Protein AF-A0A960F8Q4-F1 (afdb_monomer_lite)

pLDDT: mean 89.97, std 9.08, range [56.44, 98.38]

Structure (mmCIF, N/CA/C/O backbone):
data_AF-A0A960F8Q4-F1
#
_entry.id   AF-A0A960F8Q4-F1
#
loop_
_atom_site.group_PDB
_atom_site.id
_atom_site.type_symbol
_atom_site.label_atom_id
_atom_site.label_alt_id
_atom_site.label_comp_id
_atom_site.label_asym_id
_atom_site.label_entity_id
_atom_site.label_seq_id
_atom_site.pdbx_PDB_ins_code
_atom_site.Cartn_x
_atom_site.Cartn_y
_atom_site.Cartn_z
_atom_site.occupancy
_atom_site.B_iso_or_equiv
_atom_site.auth_seq_id
_atom_site.auth_comp_id
_atom_site.auth_asym_id
_atom_site.auth_atom_id
_atom_site.pdbx_PDB_model_num
ATOM 1 N N . VAL A 1 1 ? 6.054 21.891 -4.902 1.00 77.19 1 VAL A N 1
ATOM 2 C CA . VAL A 1 1 ? 4.694 22.122 -4.349 1.00 77.19 1 VAL A CA 1
ATOM 3 C C . VAL A 1 1 ? 3.925 20.821 -4.091 1.00 77.19 1 VAL A C 1
ATOM 5 O O . VAL A 1 1 ? 3.228 20.770 -3.096 1.00 77.19 1 VAL A O 1
ATOM 8 N N . TYR A 1 2 ? 4.092 19.748 -4.881 1.00 89.56 2 TYR A N 1
ATOM 9 C CA . TYR A 1 2 ? 3.379 18.466 -4.687 1.00 89.56 2 TYR A CA 1
ATOM 10 C C . TYR A 1 2 ? 3.722 17.689 -3.395 1.00 89.56 2 TYR A C 1
ATOM 12 O O . TYR A 1 2 ? 2.830 17.169 -2.732 1.00 89.56 2 TYR A O 1
ATOM 20 N N . GLY A 1 3 ? 5.003 17.619 -3.011 1.00 90.00 3 GLY A N 1
ATOM 21 C CA . GLY A 1 3 ? 5.434 16.772 -1.886 1.00 90.00 3 GLY A CA 1
ATOM 22 C C . GLY A 1 3 ? 4.930 17.223 -0.510 1.00 90.00 3 GLY A C 1
ATOM 23 O O . GLY A 1 3 ? 4.553 16.390 0.307 1.00 90.00 3 GLY A O 1
ATOM 24 N N . ALA A 1 4 ? 4.863 18.535 -0.261 1.00 94.00 4 ALA A N 1
ATOM 25 C CA . ALA A 1 4 ? 4.429 19.088 1.026 1.00 94.00 4 ALA A CA 1
ATOM 26 C C . ALA A 1 4 ? 3.003 18.653 1.442 1.00 94.00 4 ALA A C 1
ATOM 28 O O . ALA A 1 4 ? 2.861 18.110 2.538 1.00 94.00 4 ALA A O 1
ATOM 29 N N . PRO A 1 5 ? 1.953 18.798 0.605 1.00 96.06 5 PRO A N 1
ATOM 30 C CA . PRO A 1 5 ? 0.621 18.313 0.958 1.00 96.06 5 PRO A CA 1
ATOM 31 C C . PRO A 1 5 ? 0.557 16.784 1.087 1.00 96.06 5 PRO A C 1
ATOM 33 O O . PRO A 1 5 ? -0.161 16.290 1.949 1.00 96.06 5 PRO A O 1
ATOM 36 N N . LYS A 1 6 ? 1.336 16.012 0.312 1.00 93.94 6 LYS A N 1
ATOM 37 C CA . LYS A 1 6 ? 1.404 14.547 0.482 1.00 93.94 6 LYS A CA 1
ATOM 38 C C . LYS A 1 6 ? 2.025 14.144 1.823 1.00 93.94 6 LYS A C 1
ATOM 40 O O . LYS A 1 6 ? 1.498 13.267 2.498 1.00 93.94 6 LYS A O 1
ATOM 45 N N . ALA A 1 7 ? 3.079 14.830 2.260 1.00 92.56 7 ALA A N 1
ATOM 46 C CA . ALA A 1 7 ? 3.651 14.624 3.589 1.00 92.56 7 ALA A CA 1
ATOM 47 C C . ALA A 1 7 ? 2.679 15.036 4.712 1.00 92.56 7 ALA A C 1
ATOM 49 O O . ALA A 1 7 ? 2.620 14.376 5.751 1.00 92.56 7 ALA A O 1
ATOM 50 N N . ALA A 1 8 ? 1.892 16.097 4.497 1.00 95.12 8 ALA A N 1
ATOM 51 C CA . ALA A 1 8 ? 0.858 16.522 5.437 1.00 95.12 8 ALA A CA 1
ATOM 52 C C . ALA A 1 8 ? -0.243 15.463 5.604 1.00 95.12 8 ALA A C 1
ATOM 54 O O . ALA A 1 8 ? -0.659 15.224 6.735 1.00 95.12 8 ALA A O 1
ATOM 55 N N . LEU A 1 9 ? -0.650 14.778 4.525 1.00 96.12 9 LEU A N 1
ATOM 56 C CA . LEU A 1 9 ? -1.591 13.652 4.610 1.00 96.12 9 LEU A CA 1
ATOM 57 C C . LEU A 1 9 ? -1.064 12.551 5.534 1.00 96.12 9 LEU A C 1
ATOM 59 O O . LEU A 1 9 ? -1.783 12.140 6.435 1.00 96.12 9 LEU A O 1
ATOM 63 N N . ASN A 1 10 ? 0.208 12.158 5.409 1.00 94.38 10 ASN A N 1
ATOM 64 C CA . ASN A 1 10 ? 0.786 11.150 6.305 1.00 94.38 10 ASN A CA 1
ATOM 65 C C . ASN A 1 10 ? 0.736 11.587 7.776 1.00 94.38 10 ASN A C 1
ATOM 67 O O . ASN A 1 10 ? 0.492 10.778 8.669 1.00 94.38 10 ASN A O 1
ATOM 71 N N . ARG A 1 11 ? 0.966 12.875 8.059 1.00 93.75 11 ARG A N 1
ATOM 72 C CA . ARG A 1 11 ? 0.889 13.377 9.435 1.00 93.75 11 ARG A CA 1
ATOM 73 C C . ARG A 1 11 ? -0.548 13.410 9.953 1.00 93.75 11 ARG A C 1
ATOM 75 O O . ARG A 1 11 ? -0.766 13.037 11.103 1.00 93.75 11 ARG A O 1
ATOM 82 N N . LEU A 1 12 ? -1.488 13.834 9.110 1.00 96.88 12 LEU A N 1
ATOM 83 C CA . LEU A 1 12 ? -2.915 13.867 9.417 1.00 96.88 12 LEU A CA 1
ATOM 84 C C . LEU A 1 12 ? -3.448 12.465 9.726 1.00 96.88 12 LEU A C 1
ATOM 86 O O . LEU A 1 12 ? -4.138 12.300 10.721 1.00 96.88 12 LEU A O 1
ATOM 90 N N . THR A 1 13 ? -3.074 11.459 8.934 1.00 96.69 13 THR A N 1
ATOM 91 C CA . THR A 1 13 ? -3.466 10.059 9.145 1.00 96.69 13 THR A CA 1
ATOM 92 C C . THR A 1 13 ? -3.118 9.570 10.546 1.00 96.69 13 THR A C 1
ATOM 94 O O . THR A 1 13 ? -3.986 9.050 11.237 1.00 96.69 13 THR A O 1
ATOM 97 N N . VAL A 1 14 ? -1.871 9.759 10.991 1.00 94.62 14 VAL A N 1
ATOM 98 C CA . VAL A 1 14 ? -1.440 9.293 12.322 1.00 94.62 14 VAL A CA 1
ATOM 99 C C . VAL A 1 14 ? -2.167 10.048 13.439 1.00 94.62 14 VAL A C 1
ATOM 101 O O . VAL A 1 14 ? -2.512 9.452 14.455 1.00 94.62 14 VAL A O 1
ATOM 104 N N . ALA A 1 15 ? -2.413 11.350 13.260 1.00 96.19 15 ALA A N 1
ATOM 105 C CA . ALA A 1 15 ? -3.166 12.140 14.234 1.00 96.19 15 ALA A CA 1
ATOM 106 C C . ALA A 1 15 ? -4.621 11.655 14.345 1.00 96.19 15 ALA A C 1
ATOM 108 O O . ALA A 1 15 ? -5.076 11.357 15.443 1.00 96.19 15 ALA A O 1
ATOM 109 N N . ALA A 1 16 ? -5.305 11.488 13.212 1.00 97.19 16 ALA A N 1
ATOM 110 C CA . ALA A 1 16 ? -6.677 10.994 13.169 1.00 97.19 16 ALA A CA 1
ATOM 111 C C . ALA A 1 16 ? -6.795 9.566 13.730 1.00 97.19 16 ALA A C 1
ATOM 113 O O . ALA A 1 16 ? -7.701 9.290 14.506 1.00 97.19 16 ALA A O 1
ATOM 114 N N . ALA A 1 17 ? -5.848 8.675 13.415 1.00 95.56 17 ALA A N 1
ATOM 115 C CA . ALA A 1 17 ? -5.810 7.333 13.995 1.00 95.56 17 ALA A CA 1
ATOM 116 C C . ALA A 1 17 ? -5.732 7.366 15.529 1.00 95.56 17 ALA A C 1
ATOM 118 O O . ALA A 1 17 ? -6.438 6.615 16.193 1.00 95.56 17 ALA A O 1
ATOM 119 N N . SER A 1 18 ? -4.916 8.263 16.095 1.00 94.44 18 SER A N 1
ATOM 120 C CA . SER A 1 18 ? -4.820 8.431 17.548 1.00 94.44 18 SER A CA 1
ATOM 121 C C . SER A 1 18 ? -6.097 9.000 18.168 1.00 94.44 18 SER A C 1
ATOM 123 O O . SER A 1 18 ? -6.393 8.676 19.312 1.00 94.44 18 SER A O 1
ATOM 125 N N . GLU A 1 19 ? -6.835 9.855 17.458 1.00 97.00 19 GLU A N 1
ATOM 126 C CA . GLU A 1 19 ? -8.112 10.401 17.938 1.00 97.00 19 GLU A CA 1
ATOM 127 C C . GLU A 1 19 ? -9.247 9.374 17.882 1.00 97.00 19 GLU A C 1
ATOM 129 O O . GLU A 1 19 ? -10.199 9.490 18.647 1.00 97.00 19 GLU A O 1
ATOM 134 N N . CYS A 1 20 ? -9.147 8.375 17.001 1.00 94.88 20 CYS A N 1
ATOM 135 C CA . CYS A 1 20 ? -10.123 7.298 16.832 1.00 94.88 20 CYS A CA 1
ATOM 136 C C . CYS A 1 20 ? -9.819 6.033 17.656 1.00 94.88 20 CYS A C 1
ATOM 138 O O . CYS A 1 20 ? -10.577 5.063 17.583 1.00 94.88 20 CYS A O 1
ATOM 140 N N . GLU A 1 21 ? -8.732 6.022 18.432 1.00 91.81 21 GLU A N 1
ATOM 141 C CA . GLU A 1 21 ? -8.348 4.876 19.262 1.00 91.81 21 GLU A CA 1
ATOM 142 C C . GLU A 1 21 ? -9.502 4.458 20.196 1.00 91.81 21 GLU A C 1
ATOM 144 O O . GLU A 1 21 ? -10.220 5.299 20.746 1.00 91.81 21 GLU A O 1
ATOM 149 N N . GLY A 1 22 ? -9.755 3.147 20.274 1.00 88.56 22 GLY A N 1
ATOM 150 C CA . GLY A 1 22 ? -10.848 2.567 21.062 1.00 88.56 22 GLY A CA 1
ATOM 151 C C . GLY A 1 22 ? -12.271 2.809 20.530 1.00 88.56 22 GLY A C 1
ATOM 152 O O . GLY A 1 22 ? -13.229 2.342 21.144 1.00 88.56 22 GLY A O 1
ATOM 153 N N . GLN A 1 23 ? -12.449 3.509 19.402 1.00 93.00 23 GLN A N 1
ATOM 154 C CA . GLN A 1 23 ? -13.776 3.867 18.861 1.00 93.00 23 GLN A CA 1
ATOM 155 C C . GLN A 1 23 ? -14.239 2.970 17.704 1.00 93.00 23 GLN A C 1
ATOM 157 O O . GLN A 1 23 ? -15.288 3.218 17.110 1.00 93.00 23 GLN A O 1
ATOM 162 N N . GLY A 1 24 ? -13.466 1.936 17.362 1.00 89.06 24 GLY A N 1
ATOM 163 C CA . GLY A 1 24 ? -13.780 1.036 16.247 1.00 89.06 24 GLY A CA 1
ATOM 164 C C . GLY A 1 24 ? -13.622 1.677 14.863 1.00 89.06 24 GLY A C 1
ATOM 165 O O . GLY A 1 24 ? -14.165 1.161 13.889 1.00 89.06 24 GLY A O 1
ATOM 166 N N . VAL A 1 25 ? -12.895 2.797 14.765 1.00 93.50 25 VAL A N 1
ATOM 167 C CA . VAL A 1 25 ? -12.546 3.458 13.500 1.00 93.50 25 VAL A CA 1
ATOM 168 C C . VAL A 1 25 ? -11.036 3.383 13.306 1.00 93.50 25 VAL A C 1
ATOM 170 O O . VAL A 1 25 ? -10.272 3.816 14.166 1.00 93.50 25 VAL A O 1
ATOM 173 N N . VAL A 1 26 ? -10.607 2.867 12.155 1.00 95.06 26 VAL A N 1
ATOM 174 C CA . VAL A 1 26 ? -9.190 2.782 11.782 1.00 95.06 26 VAL A CA 1
ATOM 175 C C 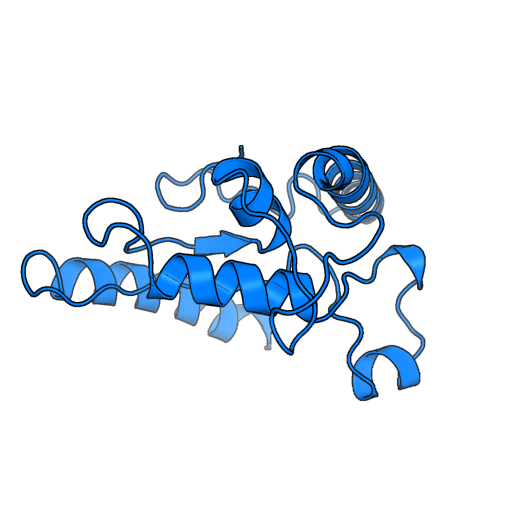. VAL A 1 26 ? -8.848 3.778 10.690 1.00 95.06 26 VAL A C 1
ATOM 177 O O . VAL A 1 26 ? -9.642 4.023 9.780 1.00 95.06 26 VAL A O 1
ATOM 180 N N . VAL A 1 27 ? -7.649 4.355 10.767 1.00 96.81 27 VAL A N 1
ATOM 181 C CA . VAL A 1 27 ? -7.189 5.357 9.800 1.00 96.81 27 VAL A CA 1
ATOM 182 C C . VAL A 1 27 ? -5.776 5.018 9.352 1.00 96.81 27 VAL A C 1
ATOM 184 O O . VAL A 1 27 ? -4.856 4.988 10.161 1.00 96.81 27 VAL A O 1
ATOM 187 N N . ASN A 1 28 ? -5.591 4.791 8.053 1.00 96.69 28 ASN A N 1
ATOM 188 C CA . ASN A 1 28 ? -4.308 4.430 7.451 1.00 96.69 28 ASN A CA 1
ATOM 189 C C . ASN A 1 28 ? -4.042 5.283 6.204 1.00 96.69 28 ASN A C 1
ATOM 191 O O . ASN A 1 28 ? -4.967 5.820 5.593 1.00 96.69 28 ASN A O 1
ATOM 195 N N . ALA A 1 29 ? -2.776 5.406 5.816 1.00 96.25 29 ALA A N 1
ATOM 196 C CA . ALA A 1 29 ? -2.357 5.953 4.536 1.00 96.25 29 ALA A CA 1
ATOM 197 C C . ALA A 1 29 ? -1.673 4.850 3.740 1.00 96.25 29 ALA A C 1
ATOM 199 O O . ALA A 1 29 ? -0.853 4.104 4.276 1.00 96.25 29 ALA A O 1
ATOM 200 N N . LEU A 1 30 ? -1.991 4.793 2.453 1.00 96.25 30 LEU A N 1
ATOM 201 C CA . LEU A 1 30 ? -1.415 3.843 1.521 1.00 96.25 30 LEU A CA 1
ATOM 202 C C . LEU A 1 30 ? -0.819 4.604 0.341 1.00 96.25 30 LEU A C 1
ATOM 204 O O . LEU A 1 30 ? -1.490 5.429 -0.287 1.00 96.25 30 LEU A O 1
ATOM 208 N N . ALA A 1 31 ? 0.443 4.322 0.052 1.00 94.44 31 ALA A N 1
ATOM 209 C CA . ALA A 1 31 ? 1.119 4.735 -1.164 1.00 94.44 31 ALA A CA 1
ATOM 210 C C . ALA A 1 31 ? 1.459 3.490 -1.993 1.00 94.44 31 ALA A C 1
ATOM 212 O O . ALA A 1 31 ? 1.678 2.420 -1.423 1.00 94.44 31 ALA A O 1
ATOM 213 N N . PRO A 1 32 ? 1.516 3.599 -3.324 1.00 93.25 32 PRO A N 1
ATOM 214 C CA . PRO A 1 32 ? 2.034 2.501 -4.114 1.00 93.25 32 PRO A CA 1
ATOM 215 C C . PRO A 1 32 ? 3.544 2.365 -3.868 1.00 93.25 32 PRO A C 1
ATOM 217 O O . PRO A 1 32 ? 4.211 3.364 -3.568 1.00 93.25 32 PRO A O 1
ATOM 220 N N . GLN A 1 33 ? 4.076 1.145 -3.958 1.00 91.12 33 GLN A N 1
ATOM 221 C CA . GLN A 1 33 ? 5.518 0.934 -3.881 1.00 91.12 33 GLN A CA 1
ATOM 222 C C . GLN A 1 33 ? 6.169 1.592 -5.092 1.00 91.12 33 GLN A C 1
ATOM 224 O O . GLN A 1 33 ? 7.090 2.368 -4.927 1.00 91.12 33 GLN A O 1
ATOM 229 N N . ALA A 1 34 ? 5.662 1.359 -6.298 1.00 86.31 34 ALA A N 1
ATOM 230 C CA . ALA A 1 34 ? 6.136 2.046 -7.493 1.00 86.31 34 ALA A CA 1
ATOM 231 C C . ALA A 1 34 ? 4.987 2.705 -8.263 1.00 86.31 34 ALA A C 1
ATOM 233 O O . ALA A 1 34 ? 3.948 3.042 -7.703 1.00 86.31 34 ALA A O 1
ATOM 234 N N . ALA A 1 35 ? 5.184 3.006 -9.542 1.00 86.00 35 ALA A N 1
ATOM 235 C CA . ALA A 1 35 ? 4.126 3.604 -10.344 1.00 86.00 35 ALA A CA 1
ATOM 236 C C . ALA A 1 35 ? 2.984 2.595 -10.557 1.00 86.00 35 ALA A C 1
ATOM 238 O O . ALA A 1 35 ? 3.239 1.464 -10.946 1.00 86.00 35 ALA A O 1
ATOM 239 N N . ILE A 1 36 ? 1.723 2.994 -10.368 1.00 86.94 36 ILE A N 1
ATOM 240 C CA . ILE A 1 36 ? 0.584 2.158 -10.789 1.00 86.94 36 ILE A CA 1
ATOM 241 C C . ILE A 1 36 ? 0.365 2.335 -12.290 1.00 86.94 36 ILE A C 1
ATOM 243 O O . ILE A 1 36 ? 0.308 3.477 -12.759 1.00 86.94 36 ILE A O 1
ATOM 247 N N . ALA A 1 37 ? 0.183 1.237 -13.031 1.00 78.50 37 ALA A N 1
ATOM 248 C CA . ALA A 1 37 ? -0.067 1.231 -14.479 1.00 78.50 37 ALA A CA 1
ATOM 249 C C . ALA A 1 37 ? -1.459 1.777 -14.860 1.00 78.50 37 ALA A C 1
ATOM 251 O O . ALA A 1 37 ? -2.286 1.104 -15.467 1.00 78.50 37 ALA A O 1
ATOM 252 N N . THR A 1 38 ? -1.751 3.023 -14.491 1.00 78.75 38 THR A N 1
ATOM 253 C CA . THR A 1 38 ? -2.968 3.718 -14.921 1.00 78.75 38 THR A CA 1
ATOM 254 C C . THR A 1 38 ? -2.824 4.187 -16.373 1.00 78.75 38 THR A C 1
ATOM 256 O O . THR A 1 38 ? -1.719 4.578 -16.760 1.00 78.75 38 THR A O 1
ATOM 259 N N . PRO A 1 39 ? -3.914 4.246 -17.168 1.00 79.62 39 PRO A N 1
ATOM 260 C CA . PRO A 1 39 ? -3.839 4.664 -18.570 1.00 79.62 39 PRO A CA 1
ATOM 261 C C . PRO A 1 39 ? -3.111 5.999 -18.774 1.00 79.62 39 PRO A C 1
ATOM 263 O O . PRO A 1 39 ? -2.252 6.101 -19.640 1.00 79.62 39 PRO A O 1
ATOM 266 N N . ALA A 1 40 ? -3.377 6.989 -17.915 1.00 79.69 40 ALA A N 1
ATOM 267 C CA . ALA A 1 40 ? -2.743 8.305 -17.992 1.00 79.69 40 ALA A CA 1
ATOM 268 C C . ALA A 1 40 ? -1.227 8.268 -17.724 1.00 79.69 40 ALA A C 1
ATOM 270 O O . ALA A 1 40 ? -0.476 9.037 -18.320 1.00 79.69 40 ALA A O 1
ATOM 271 N N . LEU A 1 41 ? -0.766 7.396 -16.821 1.00 77.50 41 LEU A N 1
ATOM 272 C CA . LEU A 1 41 ? 0.656 7.300 -16.487 1.00 77.50 41 LEU A CA 1
ATOM 273 C C . LEU A 1 41 ? 1.434 6.502 -17.537 1.00 77.50 41 LEU A C 1
ATOM 275 O O . LEU A 1 41 ? 2.573 6.847 -17.839 1.00 77.50 41 LEU A O 1
ATOM 279 N N . VAL A 1 42 ? 0.794 5.485 -18.117 1.00 78.06 42 VAL A N 1
ATOM 280 C CA . VAL A 1 42 ? 1.333 4.729 -19.253 1.00 78.06 42 VAL A CA 1
ATOM 281 C C . VAL A 1 42 ? 1.433 5.629 -20.489 1.00 78.06 42 VAL A C 1
ATOM 283 O O . VAL A 1 42 ? 2.488 5.690 -21.110 1.00 78.06 42 VAL A O 1
ATOM 286 N N . GLU A 1 43 ? 0.388 6.404 -20.801 1.00 80.38 43 GLU A N 1
ATOM 287 C CA . GLU A 1 43 ? 0.380 7.349 -21.931 1.00 80.38 43 GLU A CA 1
ATOM 288 C C . GLU A 1 43 ? 1.440 8.452 -21.785 1.00 80.38 43 GLU A C 1
ATOM 290 O O . GLU A 1 43 ? 2.024 8.889 -22.777 1.00 80.38 43 GLU A O 1
ATOM 295 N N . ALA A 1 44 ? 1.745 8.872 -20.552 1.00 79.94 44 ALA A N 1
ATOM 296 C CA . ALA A 1 44 ? 2.802 9.846 -20.296 1.00 79.94 44 ALA A CA 1
ATOM 297 C C . ALA A 1 44 ? 4.202 9.340 -20.699 1.00 79.94 44 ALA A C 1
ATOM 299 O O . ALA A 1 44 ? 5.062 10.159 -21.013 1.00 79.94 44 ALA A O 1
ATOM 300 N N . GLY A 1 45 ? 4.450 8.023 -20.705 1.00 75.06 45 GLY A N 1
ATOM 301 C CA . GLY A 1 45 ? 5.636 7.402 -21.313 1.00 75.06 45 GLY A CA 1
ATOM 302 C C . GLY A 1 45 ? 6.998 7.743 -20.688 1.00 75.06 45 GLY A C 1
ATOM 303 O O . GLY A 1 45 ? 8.032 7.482 -21.298 1.00 75.06 45 GLY A O 1
ATOM 304 N N . TRP A 1 46 ? 7.039 8.352 -19.498 1.00 77.56 46 TRP A N 1
ATOM 305 C CA . TRP A 1 46 ? 8.292 8.759 -18.831 1.00 77.56 46 TRP A CA 1
ATOM 306 C C . TRP A 1 46 ? 8.754 7.792 -17.732 1.00 77.56 46 TRP A C 1
ATOM 308 O O . TRP A 1 46 ? 9.730 8.075 -17.036 1.00 77.56 46 TRP A O 1
ATOM 318 N N . ILE A 1 47 ? 8.043 6.678 -17.543 1.00 77.12 47 ILE A N 1
ATOM 319 C CA . ILE A 1 47 ? 8.349 5.643 -16.553 1.00 77.12 47 ILE A CA 1
ATOM 320 C C . ILE A 1 47 ? 8.614 4.338 -17.298 1.00 77.12 47 ILE A C 1
ATOM 322 O O . ILE A 1 47 ? 7.869 3.984 -18.206 1.00 77.12 47 ILE A O 1
ATOM 326 N N . ASP A 1 48 ? 9.687 3.651 -16.915 1.00 79.25 48 ASP A N 1
ATOM 327 C CA . ASP A 1 48 ? 10.024 2.326 -17.431 1.00 79.25 48 ASP A CA 1
ATOM 328 C C . ASP A 1 48 ? 8.895 1.329 -17.116 1.00 79.25 48 ASP A C 1
ATOM 330 O O . ASP A 1 48 ? 8.416 1.278 -15.983 1.00 79.25 48 ASP A O 1
ATOM 334 N N . GLU A 1 49 ? 8.478 0.528 -18.100 1.00 75.50 49 GLU A N 1
ATOM 335 C CA . GLU A 1 49 ? 7.412 -0.472 -17.945 1.00 75.50 49 GLU A CA 1
ATOM 336 C C . GLU A 1 49 ? 7.677 -1.453 -16.790 1.00 75.50 49 GLU A C 1
ATOM 338 O O . GLU A 1 49 ? 6.755 -1.875 -16.094 1.00 75.50 49 GLU A O 1
ATOM 343 N N . THR A 1 50 ? 8.949 -1.759 -16.521 1.00 75.44 50 THR A N 1
ATOM 344 C CA . THR A 1 50 ? 9.376 -2.644 -15.425 1.00 75.44 50 THR A CA 1
ATOM 345 C C . THR A 1 50 ? 9.181 -2.037 -14.034 1.00 75.44 50 THR A C 1
ATOM 347 O O . THR A 1 50 ? 9.191 -2.757 -13.035 1.00 75.44 50 THR A O 1
ATOM 350 N N . MET A 1 51 ? 8.976 -0.720 -13.960 1.00 81.38 51 MET A N 1
ATOM 351 C CA . MET A 1 51 ? 8.745 0.027 -12.724 1.00 81.38 51 MET A CA 1
ATOM 352 C C . MET A 1 51 ? 7.262 0.198 -12.402 1.00 81.38 51 MET A C 1
ATOM 354 O O . MET A 1 51 ? 6.928 0.868 -11.421 1.00 81.38 51 MET A O 1
ATOM 358 N N . PHE A 1 52 ? 6.376 -0.392 -13.202 1.00 87.88 52 PHE A N 1
ATOM 359 C CA . PHE A 1 52 ? 4.962 -0.406 -12.890 1.00 87.88 52 PHE A CA 1
ATOM 360 C C . PHE A 1 52 ? 4.572 -1.611 -12.038 1.00 87.88 52 PHE A C 1
ATOM 362 O O . PHE A 1 52 ? 4.982 -2.743 -12.293 1.00 87.88 52 PHE A O 1
ATOM 369 N N . GLU A 1 53 ? 3.724 -1.361 -11.047 1.00 91.12 53 GLU A N 1
ATOM 370 C CA . GLU A 1 53 ? 2.905 -2.390 -10.419 1.00 91.12 53 GLU A CA 1
ATOM 371 C C . GLU A 1 53 ? 1.474 -2.355 -11.000 1.00 91.12 53 GLU A C 1
ATOM 373 O O . GLU A 1 53 ? 0.992 -1.290 -11.424 1.00 91.12 53 GLU A O 1
ATOM 378 N N . PRO A 1 54 ? 0.799 -3.514 -11.083 1.00 92.44 54 PRO A N 1
ATOM 379 C CA . PRO A 1 54 ? -0.572 -3.609 -11.563 1.00 92.44 54 PRO A CA 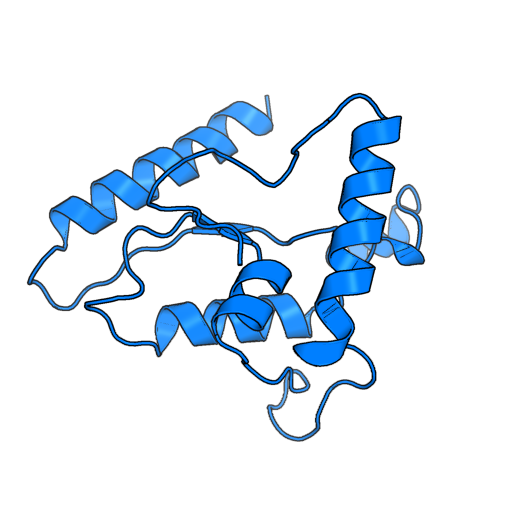1
ATOM 380 C C . PRO A 1 54 ? -1.531 -2.934 -10.570 1.00 92.44 54 PRO A C 1
ATOM 382 O O . PRO A 1 54 ? -1.211 -2.739 -9.400 1.00 92.44 54 PRO A O 1
ATOM 385 N N . LEU A 1 55 ? -2.723 -2.546 -11.022 1.00 93.56 55 LEU A N 1
ATOM 386 C CA . LEU A 1 55 ? -3.689 -1.836 -10.170 1.00 93.56 55 LEU A CA 1
ATOM 387 C C . LEU A 1 55 ? -4.173 -2.706 -8.995 1.00 93.56 55 LEU A C 1
ATOM 389 O O . LEU A 1 55 ? -4.473 -2.209 -7.909 1.00 93.56 55 LEU A O 1
ATOM 393 N N . GLU A 1 56 ? -4.198 -4.008 -9.224 1.00 96.38 56 GLU A N 1
ATOM 394 C CA . GLU A 1 56 ? -4.599 -5.078 -8.329 1.00 96.38 56 GLU A CA 1
ATOM 395 C C . GLU A 1 56 ? -3.794 -5.081 -7.022 1.00 96.38 56 GLU A C 1
ATOM 397 O O . GLU A 1 56 ? -4.371 -5.264 -5.952 1.00 96.38 56 GLU A O 1
ATOM 402 N N . THR A 1 57 ? -2.488 -4.781 -7.055 1.00 96.69 57 THR A N 1
ATOM 403 C CA . THR A 1 57 ? -1.671 -4.738 -5.825 1.00 96.69 57 THR A CA 1
ATOM 404 C C . THR A 1 57 ? -2.112 -3.614 -4.896 1.00 96.69 57 THR A C 1
ATOM 406 O O . THR A 1 57 ? -2.180 -3.789 -3.679 1.00 96.69 57 THR A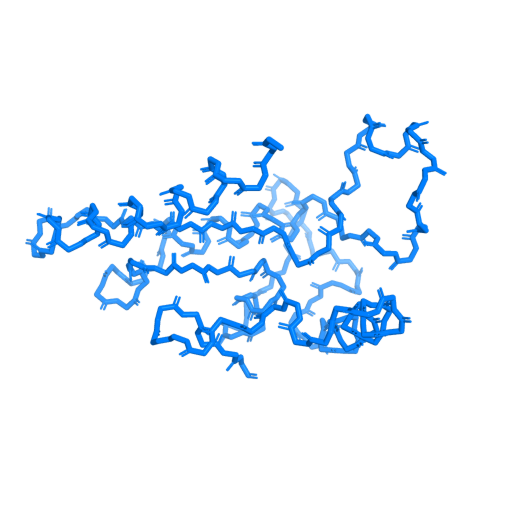 O 1
ATOM 409 N N . MET A 1 58 ? -2.457 -2.455 -5.461 1.00 96.56 58 MET A N 1
ATOM 410 C CA . MET A 1 58 ? -2.969 -1.323 -4.694 1.00 96.56 58 MET A CA 1
ATOM 411 C C . MET A 1 58 ? -4.369 -1.610 -4.146 1.00 96.56 58 MET A C 1
ATOM 413 O O . MET A 1 58 ? -4.655 -1.273 -2.996 1.00 96.56 58 MET A O 1
ATOM 417 N N . ALA A 1 59 ? -5.231 -2.241 -4.950 1.00 96.81 59 ALA A N 1
ATOM 418 C CA . ALA A 1 59 ? -6.575 -2.629 -4.532 1.00 96.81 59 ALA A CA 1
ATOM 419 C C . ALA A 1 59 ? -6.527 -3.613 -3.353 1.00 96.81 59 ALA A C 1
ATOM 421 O O . ALA A 1 59 ? -7.178 -3.389 -2.334 1.00 96.81 59 ALA A O 1
ATOM 422 N N . GLU A 1 60 ? -5.690 -4.643 -3.440 1.00 97.88 60 GLU A N 1
ATOM 423 C CA . GLU A 1 60 ? -5.557 -5.664 -2.401 1.00 97.88 60 GLU A CA 1
ATOM 424 C C . GLU A 1 60 ? -4.959 -5.120 -1.105 1.00 97.88 60 GLU A C 1
ATOM 426 O O . GLU A 1 60 ? -5.457 -5.412 -0.015 1.00 97.88 60 GLU A O 1
ATOM 431 N N . ALA A 1 61 ? -3.940 -4.262 -1.205 1.00 97.50 61 ALA A N 1
ATOM 432 C CA . ALA A 1 61 ? -3.384 -3.572 -0.048 1.00 97.50 61 ALA A CA 1
ATOM 433 C C . ALA A 1 61 ? -4.423 -2.655 0.625 1.00 97.50 61 ALA A C 1
ATOM 435 O O . ALA A 1 61 ? -4.499 -2.602 1.854 1.00 97.50 61 ALA A O 1
ATOM 436 N N . ALA A 1 62 ? -5.261 -1.965 -0.158 1.00 97.44 62 ALA A N 1
ATOM 437 C CA . ALA A 1 62 ? -6.339 -1.138 0.377 1.00 97.44 62 ALA A CA 1
ATOM 438 C C . ALA A 1 62 ? -7.401 -1.983 1.094 1.00 97.44 62 ALA A C 1
ATOM 440 O O . ALA A 1 62 ? -7.775 -1.658 2.221 1.00 97.44 62 ALA A O 1
ATOM 441 N N . VAL A 1 63 ? -7.837 -3.096 0.489 1.00 97.12 63 VAL A N 1
ATOM 442 C CA . VAL A 1 63 ? -8.774 -4.036 1.124 1.00 97.12 63 VAL A CA 1
ATOM 443 C C . VAL A 1 63 ? -8.191 -4.560 2.434 1.00 97.12 63 VAL A C 1
ATOM 445 O O . VAL A 1 63 ? -8.887 -4.545 3.444 1.00 97.12 63 VAL A O 1
ATOM 448 N N . ALA A 1 64 ? -6.908 -4.928 2.463 1.00 96.62 64 ALA A N 1
ATOM 449 C CA . ALA A 1 64 ? -6.245 -5.399 3.676 1.00 96.62 64 ALA A CA 1
ATOM 450 C C . ALA A 1 64 ? -6.326 -4.391 4.835 1.00 96.62 64 ALA A C 1
ATOM 452 O O . ALA A 1 64 ? -6.643 -4.776 5.958 1.00 96.62 64 ALA A O 1
ATOM 453 N N . LEU A 1 65 ? -6.095 -3.101 4.564 1.00 96.50 65 LEU A N 1
ATOM 454 C CA . LEU A 1 65 ? -6.212 -2.040 5.573 1.00 96.50 65 LEU A CA 1
ATOM 455 C C . LEU A 1 65 ? -7.661 -1.780 6.005 1.00 96.50 65 LEU A C 1
ATOM 457 O O . LEU A 1 65 ? -7.881 -1.316 7.120 1.00 96.50 65 LEU A O 1
ATOM 461 N N . CYS A 1 66 ? -8.639 -2.046 5.138 1.00 95.62 66 CYS A N 1
ATOM 462 C CA . CYS A 1 66 ? -10.058 -1.875 5.449 1.00 95.62 66 CYS A CA 1
ATOM 463 C C . CYS A 1 66 ? -10.669 -3.067 6.199 1.00 95.62 66 CYS A C 1
ATOM 465 O O . CYS A 1 66 ? -11.662 -2.884 6.899 1.00 95.62 66 CYS A O 1
ATOM 467 N N . THR A 1 67 ? -10.126 -4.277 6.031 1.00 94.56 67 THR A N 1
ATOM 468 C CA . THR A 1 67 ? -10.714 -5.516 6.574 1.00 94.56 67 THR A CA 1
ATOM 469 C C . THR A 1 67 ? -9.850 -6.217 7.618 1.00 94.56 67 THR A C 1
ATOM 471 O O . THR A 1 67 ? -10.270 -7.242 8.152 1.00 94.56 67 THR A O 1
ATOM 474 N N . GLY A 1 68 ? -8.622 -5.754 7.846 1.00 90.62 68 GLY A N 1
ATOM 475 C CA . GLY A 1 68 ? -7.726 -6.350 8.830 1.00 90.62 68 GLY A CA 1
ATOM 476 C C . GLY A 1 68 ? -8.125 -6.044 10.271 1.00 90.62 68 GLY A C 1
ATOM 477 O O . GLY A 1 68 ? -9.070 -5.299 10.531 1.00 90.62 68 GLY A O 1
ATOM 478 N N . ASP A 1 69 ? -7.389 -6.640 11.208 1.00 89.69 69 ASP A N 1
ATOM 479 C CA . ASP A 1 69 ? -7.614 -6.441 12.639 1.00 89.69 69 ASP A CA 1
ATOM 480 C C . ASP A 1 69 ? -7.456 -4.950 12.997 1.00 89.69 69 ASP A C 1
ATOM 482 O O . ASP A 1 69 ? -6.370 -4.390 12.786 1.00 89.69 69 ASP A O 1
ATOM 486 N N . PRO A 1 70 ? -8.512 -4.291 13.512 1.00 87.44 70 PRO A N 1
ATOM 487 C CA . PRO A 1 70 ? -8.472 -2.866 13.787 1.00 87.44 70 PRO A CA 1
ATOM 488 C C . PRO A 1 70 ? -7.511 -2.479 14.916 1.00 87.44 70 PRO A C 1
ATOM 490 O O . PRO A 1 70 ? -7.049 -1.336 14.937 1.00 87.44 70 PRO A O 1
ATOM 493 N N . ASP A 1 71 ? -7.158 -3.420 15.796 1.00 85.12 71 ASP A N 1
ATOM 494 C CA . ASP A 1 71 ? -6.190 -3.202 16.875 1.00 85.12 71 ASP A CA 1
ATOM 495 C C . ASP A 1 71 ? -4.736 -3.289 16.371 1.00 85.12 71 ASP A C 1
ATOM 497 O O . ASP A 1 71 ? -3.799 -2.878 17.059 1.00 85.12 71 ASP A O 1
ATOM 501 N N . VAL A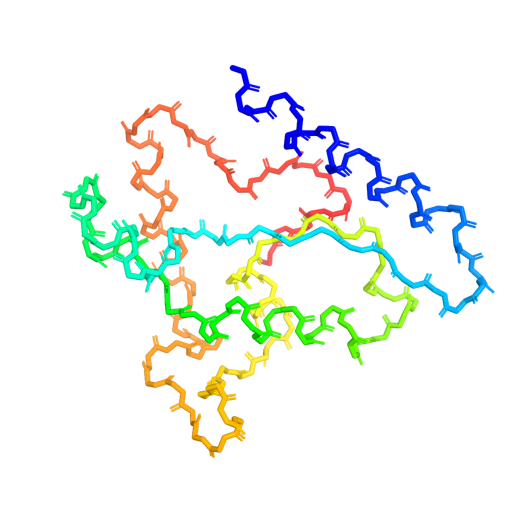 1 72 ? -4.532 -3.795 15.149 1.00 86.62 72 VAL A N 1
ATOM 502 C CA . VAL A 1 72 ? -3.208 -3.993 14.535 1.00 86.62 72 VAL A CA 1
ATOM 503 C C . VAL A 1 72 ? -2.978 -3.042 13.359 1.00 86.62 72 VAL A C 1
ATOM 505 O O . VAL A 1 72 ? -1.916 -2.420 13.255 1.00 86.62 72 VAL A O 1
ATOM 508 N N . LEU A 1 73 ? -3.955 -2.906 12.457 1.00 91.94 73 LEU A N 1
ATOM 509 C CA . LEU A 1 73 ? -3.847 -2.125 11.221 1.00 91.94 73 LEU A CA 1
ATOM 510 C C . LEU A 1 73 ? -4.536 -0.763 11.347 1.00 91.94 73 LEU A C 1
ATOM 512 O O . LEU A 1 73 ? -5.489 -0.451 10.635 1.00 91.94 73 LEU A O 1
ATOM 516 N N . THR A 1 74 ? -4.004 0.082 12.226 1.00 94.44 74 THR A N 1
ATOM 517 C CA . THR A 1 74 ? -4.403 1.489 12.352 1.00 94.44 74 THR A CA 1
ATOM 518 C C . THR A 1 74 ? -3.183 2.401 12.486 1.00 94.44 74 THR A C 1
ATOM 520 O O . THR A 1 74 ? -2.113 1.998 12.948 1.00 94.44 74 THR A O 1
ATOM 523 N N . GLY A 1 75 ? -3.308 3.644 12.023 1.00 94.00 75 GLY A N 1
ATOM 524 C CA . GLY A 1 75 ? -2.237 4.636 12.019 1.00 94.00 75 GLY A CA 1
ATOM 525 C C . GLY A 1 75 ? -1.067 4.299 11.097 1.00 94.00 75 GLY A C 1
ATOM 526 O O . GLY A 1 75 ? -0.011 4.910 11.244 1.00 94.00 75 GLY A O 1
ATOM 527 N N . ARG A 1 76 ? -1.211 3.342 10.171 1.00 93.69 76 ARG A N 1
ATOM 528 C CA . ARG A 1 76 ? -0.142 2.910 9.260 1.00 93.69 76 ARG A CA 1
ATOM 529 C C . ARG A 1 76 ? 0.103 3.951 8.173 1.00 93.69 76 ARG A C 1
ATOM 531 O O . ARG A 1 76 ? -0.839 4.522 7.628 1.00 93.69 76 ARG A O 1
ATOM 538 N N . ILE A 1 77 ? 1.369 4.134 7.808 1.00 94.69 77 ILE A N 1
ATOM 539 C CA . ILE A 1 77 ? 1.791 4.743 6.544 1.00 94.69 77 ILE A CA 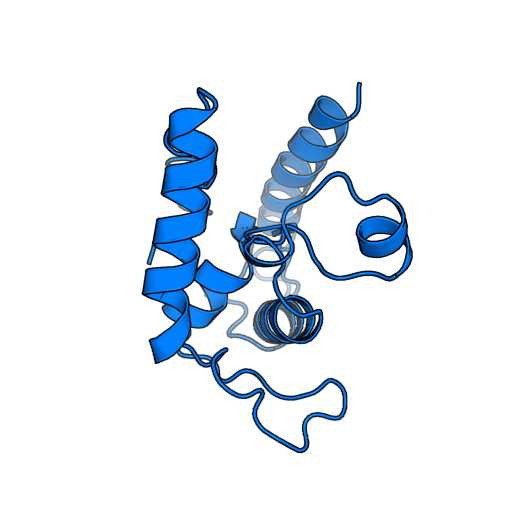1
ATOM 540 C C . ILE A 1 77 ? 2.474 3.627 5.757 1.00 94.69 77 ILE A C 1
ATOM 542 O O . ILE A 1 77 ? 3.657 3.353 5.969 1.00 94.69 77 ILE A O 1
ATOM 546 N N . ALA A 1 78 ? 1.688 2.942 4.932 1.00 94.31 78 ALA A N 1
ATOM 547 C CA . ALA A 1 78 ? 2.062 1.704 4.265 1.00 94.31 78 ALA A CA 1
ATOM 548 C C . ALA A 1 78 ? 2.400 1.921 2.785 1.00 94.31 78 ALA A C 1
ATOM 550 O O . ALA A 1 78 ? 1.866 2.826 2.134 1.00 94.31 78 ALA A O 1
ATOM 551 N N . PHE A 1 79 ? 3.240 1.032 2.257 1.00 95.19 79 PHE A N 1
ATOM 552 C CA . PHE A 1 79 ? 3.442 0.851 0.824 1.00 95.19 79 PHE A CA 1
ATOM 553 C C . PHE A 1 79 ? 2.774 -0.446 0.369 1.00 95.19 79 PHE A C 1
ATOM 555 O O . PHE A 1 79 ? 2.866 -1.450 1.074 1.00 95.19 79 PHE A O 1
ATOM 562 N N . SER A 1 80 ? 2.104 -0.423 -0.785 1.00 95.75 80 SER A N 1
ATOM 563 C CA . SER A 1 80 ? 1.289 -1.537 -1.299 1.00 95.75 80 SER A CA 1
ATOM 564 C C . SER A 1 80 ? 2.017 -2.882 -1.253 1.00 95.75 80 SER A C 1
ATOM 566 O O . SER A 1 80 ? 1.578 -3.791 -0.553 1.00 95.75 80 SER A O 1
ATOM 568 N N . LEU A 1 81 ? 3.156 -3.004 -1.940 1.00 95.88 81 LEU A N 1
ATOM 569 C CA . LEU A 1 81 ? 3.863 -4.281 -2.064 1.00 95.88 81 LEU A CA 1
ATOM 570 C C . LEU A 1 81 ? 4.467 -4.750 -0.738 1.00 95.88 81 LEU A C 1
ATOM 572 O O . LEU A 1 81 ? 4.365 -5.928 -0.409 1.00 95.88 81 LEU A O 1
ATOM 576 N N . GLN A 1 82 ? 5.051 -3.840 0.047 1.00 95.25 82 GLN A N 1
ATOM 577 C CA . GLN A 1 82 ? 5.576 -4.177 1.373 1.00 95.25 82 GLN A CA 1
ATOM 578 C C . GLN A 1 82 ? 4.468 -4.688 2.299 1.00 95.25 82 GLN A C 1
ATOM 580 O O . GLN A 1 82 ? 4.657 -5.702 2.961 1.00 95.25 82 GLN A O 1
ATOM 585 N N . LEU A 1 83 ? 3.293 -4.053 2.294 1.00 95.56 83 LEU A N 1
ATOM 586 C CA . LEU A 1 83 ? 2.157 -4.497 3.099 1.00 95.56 83 LEU A CA 1
ATOM 587 C C . LEU A 1 83 ? 1.656 -5.883 2.667 1.00 95.56 83 LEU A C 1
ATOM 589 O O . LEU A 1 83 ? 1.348 -6.718 3.511 1.00 95.56 83 LEU A O 1
ATOM 593 N N . LEU A 1 84 ? 1.589 -6.152 1.361 1.00 97.12 84 LEU A N 1
ATOM 594 C CA . LEU A 1 84 ? 1.187 -7.467 0.852 1.00 97.12 84 LEU A CA 1
ATOM 595 C C . LEU A 1 84 ? 2.172 -8.570 1.263 1.00 97.12 84 LEU A C 1
ATOM 597 O O . LEU A 1 84 ? 1.738 -9.665 1.620 1.00 97.12 84 LEU A O 1
ATOM 601 N N . VAL A 1 85 ? 3.477 -8.273 1.263 1.00 97.12 85 VAL A N 1
ATOM 602 C CA . VAL A 1 85 ? 4.515 -9.179 1.782 1.00 97.12 85 VAL A CA 1
ATOM 603 C C . VAL A 1 85 ? 4.353 -9.389 3.285 1.00 97.12 85 VAL A C 1
ATOM 605 O O . VAL A 1 85 ? 4.297 -10.534 3.723 1.00 97.12 85 VAL A O 1
ATOM 608 N N . GLU A 1 86 ? 4.229 -8.307 4.061 1.00 94.75 86 GLU A N 1
ATOM 609 C CA . GLU A 1 86 ? 4.059 -8.345 5.521 1.00 94.75 86 GLU A CA 1
ATOM 610 C C . GLU A 1 86 ? 2.885 -9.240 5.929 1.00 94.75 86 GLU A C 1
ATOM 612 O O . GLU A 1 86 ? 3.000 -10.067 6.832 1.00 94.75 86 GLU A O 1
ATOM 617 N N . LEU A 1 87 ? 1.755 -9.089 5.239 1.00 95.25 87 LEU A N 1
ATOM 618 C CA . LEU A 1 87 ? 0.522 -9.804 5.547 1.00 95.25 87 LEU A CA 1
ATOM 619 C C . LEU A 1 87 ? 0.442 -11.188 4.891 1.00 95.25 87 LEU A C 1
ATOM 621 O O . LEU A 1 87 ? -0.526 -11.910 5.129 1.00 95.25 87 LEU A O 1
ATOM 625 N N . GLY A 1 88 ? 1.400 -11.548 4.030 1.00 96.56 88 GLY A N 1
ATOM 626 C CA . GLY A 1 88 ? 1.313 -12.748 3.197 1.00 96.56 88 GLY A CA 1
ATOM 627 C C . GLY A 1 88 ? 0.031 -12.786 2.355 1.00 96.56 88 GLY A C 1
ATOM 628 O O . GLY A 1 88 ? -0.542 -13.858 2.152 1.00 96.56 88 GLY A O 1
ATOM 629 N N . ARG A 1 89 ? -0.460 -11.621 1.907 1.00 96.75 89 ARG A N 1
ATOM 630 C CA . ARG A 1 89 ? -1.778 -11.486 1.275 1.00 96.75 89 ARG A CA 1
ATOM 631 C C . ARG A 1 89 ? -1.714 -11.778 -0.232 1.00 96.75 89 ARG A C 1
ATOM 633 O O . ARG A 1 89 ? -1.006 -11.063 -0.937 1.00 96.75 89 ARG A O 1
ATOM 640 N N . PRO A 1 90 ? -2.472 -12.762 -0.749 1.00 98.00 90 PRO A N 1
ATOM 641 C CA . PRO A 1 90 ? -2.537 -13.026 -2.186 1.00 98.00 90 PRO A CA 1
ATOM 642 C C . PRO A 1 90 ? -3.098 -11.831 -2.960 1.00 98.00 90 PRO A C 1
ATOM 644 O O . PRO A 1 90 ? -3.918 -11.076 -2.439 1.00 98.00 90 PRO A O 1
ATOM 647 N N . VAL A 1 91 ? -2.673 -11.696 -4.215 1.00 98.38 91 VAL A N 1
ATOM 648 C CA . VAL A 1 91 ? -3.165 -10.650 -5.116 1.00 98.38 91 VAL A CA 1
ATOM 649 C C . VAL A 1 91 ? -4.135 -11.260 -6.115 1.00 98.38 91 VAL A C 1
ATOM 651 O O . VAL A 1 91 ? -3.722 -12.097 -6.925 1.00 98.38 91 VAL A O 1
ATOM 654 N N . TYR A 1 92 ? -5.401 -10.847 -6.059 1.00 98.19 92 TYR A N 1
ATOM 655 C CA . TYR A 1 92 ? -6.419 -11.229 -7.032 1.00 98.19 92 TYR A CA 1
ATOM 656 C C . TYR A 1 92 ? -6.625 -10.140 -8.085 1.00 98.19 92 TYR A C 1
ATOM 658 O O . TYR A 1 92 ? -6.228 -8.988 -7.903 1.00 98.19 92 TYR A O 1
ATOM 666 N N . ASP A 1 93 ? -7.237 -10.520 -9.204 1.00 97.00 93 ASP A N 1
ATOM 667 C CA . ASP A 1 93 ? -7.791 -9.570 -10.159 1.00 97.00 93 ASP A CA 1
ATOM 668 C C . ASP A 1 93 ? -8.832 -8.643 -9.500 1.00 97.00 93 ASP A C 1
ATOM 670 O O . ASP A 1 93 ? -9.296 -8.862 -8.380 1.00 97.00 93 ASP A O 1
ATOM 674 N N . LEU A 1 94 ? -9.233 -7.582 -10.203 1.00 95.50 94 LEU A N 1
ATOM 675 C CA . LEU A 1 94 ? -10.186 -6.605 -9.660 1.00 95.50 94 LEU A CA 1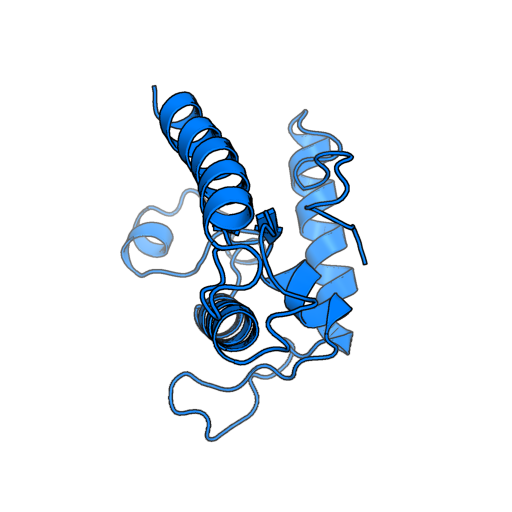
ATOM 676 C C . LEU A 1 94 ? -11.599 -7.170 -9.424 1.00 95.50 94 LEU A C 1
ATOM 678 O O . LEU A 1 94 ? -12.410 -6.500 -8.782 1.00 95.50 94 LEU A O 1
ATOM 682 N N . ALA A 1 95 ? -11.909 -8.360 -9.946 1.00 96.50 95 ALA A N 1
ATOM 683 C CA . ALA A 1 95 ? -13.149 -9.075 -9.654 1.00 96.50 95 ALA A CA 1
ATOM 684 C C . ALA A 1 95 ? -13.025 -9.965 -8.401 1.00 96.50 95 ALA A C 1
ATOM 686 O O . ALA A 1 95 ? -14.041 -10.388 -7.850 1.00 96.50 95 ALA A O 1
ATOM 687 N N . GLY A 1 96 ? -11.803 -10.210 -7.920 1.00 96.06 96 GLY A N 1
ATOM 688 C CA . GLY A 1 96 ? -11.511 -11.123 -6.820 1.00 96.06 96 GLY A CA 1
ATOM 689 C C . GLY A 1 96 ? -11.619 -12.598 -7.217 1.00 96.06 96 GLY A C 1
ATOM 690 O O . GLY A 1 96 ? -11.833 -13.440 -6.346 1.00 96.06 96 GLY A O 1
ATOM 691 N N . GLU A 1 97 ? -11.537 -12.921 -8.511 1.00 96.88 97 GLU A N 1
ATOM 692 C CA . GLU A 1 97 ? -11.856 -14.256 -9.038 1.00 96.88 97 GLU A CA 1
ATOM 693 C C . GLU A 1 97 ? -10.609 -15.101 -9.314 1.00 96.88 97 GLU A C 1
ATOM 695 O O . GLU A 1 97 ? -10.578 -16.287 -8.972 1.00 96.88 97 GLU A O 1
ATOM 700 N N . ALA A 1 98 ? -9.571 -14.508 -9.908 1.00 97.94 98 ALA A N 1
ATOM 701 C CA . ALA A 1 98 ? -8.326 -15.191 -10.245 1.00 97.94 98 ALA A CA 1
ATOM 702 C C . ALA A 1 98 ? -7.107 -14.528 -9.599 1.00 97.94 98 ALA A C 1
ATOM 704 O O . ALA A 1 98 ? -7.098 -13.332 -9.325 1.00 97.94 98 ALA A O 1
ATOM 705 N N . LEU A 1 99 ? -6.054 -15.316 -9.367 1.00 98.31 99 LEU A N 1
ATOM 706 C CA . LEU A 1 99 ? -4.766 -14.795 -8.913 1.00 98.31 99 LEU A CA 1
ATOM 707 C C . LEU A 1 99 ? -4.063 -14.056 -10.051 1.00 98.31 99 LEU A C 1
ATOM 709 O O . LEU A 1 99 ? -4.068 -14.508 -11.195 1.00 98.31 99 LEU A O 1
ATOM 713 N N . VAL A 1 100 ? -3.402 -12.951 -9.717 1.00 97.38 100 VAL A N 1
ATOM 714 C CA . VAL A 1 100 ? -2.552 -12.226 -10.663 1.00 97.38 100 VAL A CA 1
ATOM 715 C C . VAL A 1 100 ? -1.192 -12.914 -10.755 1.00 97.38 100 VAL A C 1
ATOM 717 O O . VAL A 1 100 ? -0.436 -12.969 -9.777 1.00 97.38 100 VAL A O 1
ATOM 720 N N . ASP A 1 101 ? -0.871 -13.427 -11.939 1.00 96.56 101 ASP A N 1
ATOM 721 C CA . ASP A 1 101 ? 0.372 -14.155 -12.193 1.00 96.56 101 ASP A CA 1
ATOM 722 C C . ASP A 1 101 ? 1.615 -13.294 -11.927 1.00 96.56 101 ASP A C 1
ATOM 724 O O . ASP A 1 101 ? 1.762 -12.186 -12.446 1.00 96.56 101 ASP A O 1
ATOM 728 N N . GLY A 1 102 ? 2.544 -13.826 -11.129 1.00 95.88 102 GLY A N 1
ATOM 729 C CA . GLY A 1 102 ? 3.827 -13.185 -10.834 1.00 95.88 102 GLY A CA 1
ATOM 730 C C . GLY A 1 102 ? 3.747 -11.964 -9.914 1.00 95.88 102 GLY A C 1
ATOM 731 O O . GLY A 1 102 ? 4.705 -11.191 -9.875 1.00 95.88 102 GLY A O 1
ATOM 732 N N . TRP A 1 103 ? 2.629 -11.766 -9.209 1.00 96.31 103 TRP A N 1
ATOM 733 C CA . TRP A 1 103 ? 2.418 -10.677 -8.244 1.00 96.31 103 TRP A CA 1
ATOM 734 C C . TRP A 1 103 ? 1.981 -11.175 -6.862 1.00 96.31 103 TRP A C 1
ATOM 736 O O . TRP A 1 103 ? 1.430 -10.414 -6.072 1.00 96.31 103 TRP A O 1
ATOM 746 N N . GLN A 1 104 ? 2.242 -12.443 -6.540 1.00 98.19 104 GLN A N 1
ATOM 747 C CA . GLN A 1 104 ? 1.918 -13.001 -5.228 1.00 98.19 104 GLN A CA 1
ATOM 748 C C . GLN A 1 104 ? 2.984 -12.617 -4.193 1.00 98.19 104 GLN A C 1
ATOM 750 O O . GLN A 1 104 ? 4.105 -12.292 -4.580 1.00 98.19 104 GLN A O 1
ATOM 755 N N . PRO A 1 105 ? 2.708 -12.690 -2.875 1.00 97.56 105 PRO A N 1
ATOM 756 C CA . PRO A 1 105 ? 3.661 -12.298 -1.830 1.00 97.56 105 PRO A CA 1
ATOM 757 C C . PRO A 1 105 ? 5.074 -12.874 -1.973 1.00 97.56 105 PRO A C 1
ATOM 759 O O . PRO A 1 105 ? 6.039 -12.195 -1.643 1.00 97.56 105 PRO A O 1
ATOM 762 N N . GLY A 1 106 ? 5.215 -14.098 -2.491 1.00 97.38 106 GLY A N 1
ATOM 763 C CA . GLY A 1 106 ? 6.524 -14.705 -2.763 1.00 97.38 106 GLY A CA 1
ATOM 764 C C . GLY A 1 106 ? 7.287 -14.075 -3.937 1.00 97.38 106 GLY A C 1
ATOM 765 O O . GLY A 1 106 ? 8.514 -14.127 -3.963 1.00 97.38 106 GLY A O 1
ATOM 766 N N . ASP A 1 107 ? 6.582 -13.443 -4.875 1.00 96.81 107 ASP A N 1
ATOM 767 C CA . ASP A 1 107 ? 7.132 -12.816 -6.081 1.00 96.81 107 ASP A CA 1
ATOM 768 C C . ASP A 1 107 ? 7.515 -11.341 -5.866 1.00 96.81 107 ASP A C 1
ATOM 770 O O . ASP A 1 107 ? 8.274 -10.768 -6.652 1.00 96.81 107 ASP A O 1
ATOM 774 N N . LEU A 1 108 ? 6.979 -10.694 -4.825 1.00 95.62 108 LEU A N 1
ATOM 775 C CA . LEU A 1 108 ? 7.140 -9.255 -4.591 1.00 95.62 108 LEU A CA 1
ATOM 776 C C . LEU A 1 108 ? 8.530 -8.828 -4.083 1.00 95.62 108 LEU A C 1
ATOM 778 O O . LEU A 1 108 ? 9.014 -7.799 -4.562 1.00 95.62 108 LEU A O 1
ATOM 782 N N . PRO A 1 109 ? 9.220 -9.557 -3.179 1.00 95.12 109 PRO A N 1
ATOM 783 C CA . PRO A 1 109 ? 10.523 -9.138 -2.661 1.00 95.12 109 PRO A CA 1
ATOM 784 C C . PRO A 1 109 ? 11.569 -8.781 -3.733 1.00 95.12 109 PRO A C 1
ATOM 786 O O . PRO A 1 109 ? 12.161 -7.704 -3.631 1.00 95.12 109 PRO A O 1
ATOM 789 N N . PRO A 1 110 ? 11.793 -9.584 -4.798 1.00 94.38 110 PRO A N 1
ATOM 790 C CA . PRO A 1 110 ? 12.744 -9.201 -5.842 1.00 94.38 110 PRO A CA 1
ATOM 791 C C . PRO A 1 110 ? 12.305 -7.959 -6.637 1.00 94.38 110 PRO A C 1
ATOM 793 O O . PRO A 1 110 ? 13.160 -7.180 -7.056 1.00 94.38 110 PRO A O 1
ATOM 796 N N . LYS A 1 111 ? 10.995 -7.724 -6.814 1.00 93.19 111 LYS A N 1
ATOM 797 C CA . LYS A 1 111 ? 10.474 -6.515 -7.479 1.00 93.19 111 LYS A CA 1
ATOM 798 C C . LYS A 1 111 ? 10.707 -5.268 -6.629 1.00 93.19 111 LYS A C 1
ATOM 800 O O . LYS A 1 111 ? 11.197 -4.266 -7.143 1.00 93.19 111 LYS A O 1
ATOM 805 N N . ILE A 1 112 ? 10.416 -5.355 -5.329 1.00 92.69 112 ILE A N 1
ATOM 806 C CA . ILE A 1 112 ? 10.674 -4.285 -4.355 1.00 92.69 112 ILE A CA 1
ATOM 807 C C . ILE A 1 112 ? 12.166 -3.927 -4.363 1.00 92.69 112 ILE A C 1
ATOM 809 O O . ILE A 1 112 ? 12.514 -2.754 -4.482 1.00 92.69 112 ILE A O 1
ATOM 813 N N . ALA A 1 113 ? 13.047 -4.931 -4.317 1.00 92.38 113 ALA A N 1
ATOM 814 C CA . ALA A 1 113 ? 14.493 -4.720 -4.336 1.00 92.38 113 ALA A CA 1
ATOM 815 C C . ALA A 1 113 ? 14.973 -4.025 -5.624 1.00 92.38 113 ALA A C 1
ATOM 817 O O . ALA A 1 113 ? 15.794 -3.110 -5.564 1.00 92.38 113 ALA A O 1
ATOM 818 N N . ALA A 1 114 ? 14.439 -4.411 -6.788 1.00 91.50 114 ALA A N 1
ATOM 819 C CA . ALA A 1 114 ? 14.760 -3.758 -8.057 1.00 91.50 114 ALA A CA 1
ATOM 820 C C . ALA A 1 114 ? 14.304 -2.287 -8.084 1.00 91.50 114 ALA A C 1
ATOM 822 O O . ALA A 1 114 ? 15.051 -1.408 -8.520 1.00 91.50 114 ALA A O 1
ATOM 823 N N . GLN A 1 115 ? 13.107 -2.001 -7.563 1.00 90.25 115 GLN A N 1
ATOM 824 C CA . GLN A 1 115 ? 12.573 -0.640 -7.481 1.00 90.25 115 GLN A CA 1
ATOM 825 C C . GLN A 1 115 ? 13.386 0.240 -6.520 1.00 90.25 115 GLN A C 1
ATOM 827 O O . GLN A 1 115 ? 13.641 1.411 -6.809 1.00 90.25 115 GLN A O 1
ATOM 832 N N . GLU A 1 116 ? 13.823 -0.318 -5.391 1.00 91.00 116 GLU A N 1
ATOM 833 C CA . GLU A 1 116 ? 14.708 0.357 -4.440 1.00 91.00 116 GLU A CA 1
ATOM 834 C C . GLU A 1 116 ? 16.081 0.661 -5.045 1.00 91.00 116 GLU A C 1
ATOM 836 O O . GLU A 1 116 ? 16.571 1.784 -4.903 1.00 91.00 116 GLU A O 1
ATOM 841 N N . ALA A 1 117 ? 16.673 -0.292 -5.770 1.00 91.44 117 ALA A N 1
ATOM 842 C CA . ALA A 1 117 ? 17.946 -0.093 -6.458 1.00 91.44 117 ALA A CA 1
ATOM 843 C C . ALA A 1 117 ? 17.859 1.033 -7.503 1.00 91.44 117 ALA A C 1
ATOM 845 O O . ALA A 1 117 ? 18.709 1.925 -7.513 1.00 91.44 117 ALA A O 1
ATOM 846 N N . ASN A 1 118 ? 16.788 1.062 -8.308 1.00 89.12 118 ASN A N 1
ATOM 847 C CA . ASN A 1 118 ? 16.561 2.124 -9.292 1.00 89.12 118 ASN A CA 1
ATOM 848 C C . ASN A 1 118 ? 16.517 3.521 -8.650 1.00 89.12 118 ASN A C 1
ATOM 850 O O . ASN A 1 118 ? 17.099 4.474 -9.168 1.00 89.12 118 ASN A O 1
ATOM 854 N N . LEU A 1 119 ? 15.829 3.664 -7.514 1.00 89.44 119 LEU A N 1
ATOM 855 C CA . LEU A 1 119 ? 15.743 4.947 -6.815 1.00 89.44 119 LEU A CA 1
ATOM 856 C C . LEU A 1 119 ? 17.059 5.331 -6.135 1.00 89.44 119 LEU A C 1
ATOM 858 O O . LEU A 1 119 ? 17.445 6.503 -6.182 1.00 89.44 119 LEU A O 1
ATOM 862 N N . ALA A 1 120 ? 17.780 4.361 -5.571 1.00 91.50 120 ALA A N 1
ATOM 863 C CA . ALA A 1 120 ? 19.094 4.588 -4.984 1.00 91.50 120 ALA A CA 1
ATOM 864 C C . ALA A 1 120 ? 20.095 5.129 -6.020 1.00 91.50 120 ALA A C 1
ATOM 866 O O . ALA A 1 120 ? 20.762 6.130 -5.753 1.00 91.50 120 ALA A O 1
ATOM 867 N N . GLU A 1 121 ? 20.137 4.554 -7.227 1.00 92.12 121 GLU A N 1
ATOM 868 C CA . GLU A 1 121 ? 20.972 5.039 -8.341 1.00 92.12 121 GLU A CA 1
ATOM 869 C C . GLU A 1 121 ? 20.643 6.484 -8.747 1.00 92.12 121 GLU A C 1
ATOM 871 O O . GLU A 1 121 ? 21.509 7.232 -9.201 1.00 92.12 121 GLU A O 1
ATOM 876 N N . ARG A 1 122 ? 19.398 6.916 -8.523 1.00 88.81 122 ARG A N 1
ATOM 877 C CA . ARG A 1 122 ? 18.911 8.275 -8.804 1.00 88.81 122 ARG A CA 1
ATOM 878 C C . ARG A 1 122 ? 19.104 9.244 -7.632 1.00 88.81 122 ARG A C 1
ATOM 880 O O . ARG A 1 122 ? 18.593 10.364 -7.679 1.00 88.81 122 ARG A O 1
ATOM 887 N N . GLY A 1 123 ? 19.830 8.836 -6.591 1.00 91.88 123 GLY A N 1
ATOM 888 C CA . GLY A 1 123 ? 20.143 9.661 -5.422 1.00 91.88 123 GLY A CA 1
ATOM 889 C C . GLY A 1 123 ? 19.072 9.653 -4.331 1.00 91.88 123 GLY A C 1
ATOM 890 O O . GLY A 1 123 ? 19.088 10.531 -3.470 1.00 91.88 123 GLY A O 1
ATOM 891 N N . TRP A 1 124 ? 18.155 8.682 -4.354 1.00 87.75 124 TRP A N 1
ATOM 892 C CA . TRP A 1 124 ? 17.114 8.486 -3.341 1.00 87.75 124 TRP A CA 1
ATOM 893 C C . TRP A 1 124 ? 17.320 7.153 -2.607 1.00 87.75 124 TRP A C 1
ATOM 895 O O . TRP A 1 124 ? 16.533 6.220 -2.791 1.00 87.75 124 TRP A O 1
ATOM 905 N N . PRO A 1 125 ? 18.387 7.022 -1.795 1.00 86.12 125 PRO A N 1
ATOM 906 C CA . PRO A 1 125 ? 18.560 5.841 -0.960 1.00 86.12 125 PRO A CA 1
ATOM 907 C C . PRO A 1 125 ? 17.409 5.752 0.053 1.00 86.12 125 PRO A C 1
ATOM 909 O O . PRO A 1 125 ? 16.927 6.776 0.538 1.00 86.12 125 PRO A O 1
ATOM 912 N N . ASP A 1 126 ? 16.965 4.532 0.360 1.00 84.62 126 ASP A N 1
ATOM 913 C CA . ASP A 1 126 ? 15.915 4.263 1.355 1.00 84.62 126 ASP A CA 1
ATOM 914 C C . ASP A 1 126 ? 14.557 4.939 1.081 1.00 84.62 126 ASP A C 1
ATOM 916 O O . ASP A 1 126 ? 13.822 5.281 2.006 1.00 84.62 126 ASP A O 1
ATOM 920 N N . ALA A 1 127 ? 14.182 5.088 -0.194 1.00 84.38 127 ALA A N 1
ATOM 921 C CA . ALA A 1 127 ? 12.968 5.793 -0.622 1.00 84.38 127 ALA A CA 1
ATOM 922 C C . ALA A 1 127 ? 11.651 5.325 0.038 1.00 84.38 127 ALA A C 1
ATOM 924 O O . ALA A 1 127 ? 10.697 6.101 0.114 1.00 84.38 127 ALA A O 1
ATOM 925 N N . TYR A 1 128 ? 11.609 4.087 0.536 1.00 84.38 128 TYR A N 1
ATOM 926 C CA . TYR A 1 128 ? 10.438 3.486 1.184 1.00 84.38 128 TYR A CA 1
ATOM 927 C C . TYR A 1 128 ? 10.641 3.205 2.674 1.00 84.38 128 TYR A C 1
ATOM 929 O O . TYR A 1 128 ? 9.851 2.494 3.287 1.00 84.38 128 TYR A O 1
ATOM 937 N N . SER A 1 129 ? 11.694 3.751 3.283 1.00 78.88 129 SER A N 1
ATOM 938 C CA . SER A 1 129 ? 11.930 3.628 4.718 1.00 78.88 129 SER A CA 1
ATOM 939 C C . SER A 1 129 ? 11.783 4.982 5.392 1.00 78.88 129 SER A C 1
ATOM 941 O O . SER A 1 129 ? 12.578 5.897 5.193 1.00 78.88 129 SER A O 1
ATOM 943 N N . PHE A 1 130 ? 10.766 5.108 6.244 1.00 69.88 130 PHE A N 1
ATOM 944 C CA . PHE A 1 130 ? 10.588 6.306 7.067 1.00 69.88 130 PHE A CA 1
ATOM 945 C C . PHE A 1 130 ? 11.212 6.178 8.459 1.00 69.88 130 PHE A C 1
ATOM 947 O O . PHE A 1 130 ? 11.222 7.167 9.194 1.00 69.88 130 PHE A O 1
ATOM 954 N N . GLY A 1 131 ? 11.703 4.988 8.835 1.00 68.31 131 GLY A N 1
ATOM 955 C CA . GLY A 1 131 ? 12.276 4.722 10.160 1.00 68.31 131 GLY A CA 1
ATOM 956 C C . GLY A 1 131 ? 11.288 4.965 11.307 1.00 68.31 131 GLY A C 1
ATOM 957 O O . GLY A 1 131 ? 11.668 5.492 12.350 1.00 68.31 131 GLY A O 1
ATOM 958 N N . ARG A 1 132 ? 10.000 4.661 11.100 1.00 68.19 132 ARG A N 1
ATOM 959 C CA . ARG A 1 132 ? 8.912 4.938 12.053 1.00 68.19 132 ARG A CA 1
ATOM 960 C C . ARG A 1 132 ? 8.150 3.666 12.391 1.00 68.19 132 ARG A C 1
ATOM 962 O O . ARG A 1 132 ? 7.933 2.833 11.522 1.00 68.19 132 ARG A O 1
ATOM 969 N N . VAL A 1 133 ? 7.641 3.595 13.623 1.00 68.62 133 VAL A N 1
ATOM 970 C CA . VAL A 1 133 ? 6.788 2.493 14.120 1.00 68.62 133 VAL A CA 1
ATOM 971 C C . VAL A 1 133 ? 5.579 2.239 13.206 1.00 68.62 133 VAL A C 1
ATOM 973 O O . VAL A 1 133 ? 5.161 1.105 13.016 1.00 68.62 133 VAL A O 1
ATOM 976 N N . HIS A 1 134 ? 5.051 3.298 12.591 1.00 66.31 134 HIS A N 1
ATOM 977 C CA . HIS A 1 134 ? 3.888 3.253 11.703 1.00 66.31 134 HIS A CA 1
ATOM 978 C C . HIS A 1 134 ? 4.200 2.853 10.247 1.00 66.31 134 HIS A C 1
ATOM 980 O O . HIS A 1 134 ? 3.280 2.778 9.436 1.00 66.31 134 HIS A O 1
ATOM 986 N N . SER A 1 135 ? 5.471 2.609 9.915 1.00 63.81 135 SER A N 1
ATOM 987 C CA . SER A 1 135 ? 5.948 2.182 8.589 1.00 63.81 135 SER A CA 1
ATOM 988 C C . SER A 1 135 ? 7.016 1.090 8.734 1.00 63.81 135 SER A C 1
ATOM 990 O O . SER A 1 135 ? 8.185 1.342 8.420 1.00 63.81 135 SER A O 1
ATOM 992 N N . PRO A 1 136 ? 6.674 -0.084 9.291 1.00 59.00 136 PRO A N 1
ATOM 993 C CA . PRO A 1 136 ? 7.632 -1.176 9.390 1.00 59.00 136 PRO A CA 1
ATOM 994 C C . PRO A 1 136 ? 8.029 -1.657 7.986 1.00 59.00 136 PRO A C 1
ATOM 996 O O . PRO A 1 136 ? 7.184 -1.750 7.098 1.00 59.00 136 PRO A O 1
ATOM 999 N N . ARG A 1 137 ? 9.321 -1.945 7.785 1.00 62.16 137 ARG A N 1
ATOM 1000 C CA . ARG A 1 137 ? 9.770 -2.748 6.640 1.00 62.16 137 ARG A CA 1
ATOM 1001 C C . ARG A 1 137 ? 9.520 -4.228 6.989 1.00 62.16 137 ARG A C 1
ATOM 1003 O O . ARG A 1 137 ? 9.861 -4.598 8.118 1.00 62.16 137 ARG A O 1
ATOM 1010 N N . PRO A 1 138 ? 8.946 -5.031 6.079 1.00 56.44 138 PRO A N 1
ATOM 1011 C CA . PRO A 1 138 ? 8.854 -6.483 6.232 1.00 56.44 138 PRO A CA 1
ATOM 1012 C C . PRO A 1 138 ? 10.230 -7.157 6.177 1.00 56.44 138 PRO A C 1
ATOM 1014 O O . PRO A 1 138 ? 11.133 -6.605 5.501 1.00 56.44 138 PRO A O 1
#

Foldseek 3Di:
DPVVVVVVLLVVQLVVLVVCPPVPDAGEAEDALFAAPDVVVVVVVPDDPLRYDYVQLVVQQVVCLVPDDRVPNHSAHEYSLQSQLVVQPFGDDPVNPHGDPQSGSVNRPVSSVVNQVVVVVVVCHPVQDPVDPRRDGD

Radius of gyration: 15.38 Å; chains: 1; bounding box: 35×37×43 Å

Sequence (138 aa):
VYGAPKAALNRLTVAAASECEGQGVVVNALAPQAAIATPALVEAGWIDETMFEPLETMAEAAVALCTGDPDVLTGRIAFSLQLLVELGRPVYDLAGEALVDGWQPGDLPPKIAAQEANLAERGWPDAYSFGRVHSPRP

Secondary structure (DSSP, 8-state):
--HHHHHHHHHHHHHHHHHSTTTT----EEE-SSEE--HHHHHH--S-GGGEEPHHHHHHHHHHHHHS-TTTSSS-EEEHHHHHHHTT---B-TTSSSBPTT-STTTHHHHHHHHHHHHHHTT-TTTT---STTS---